Protein AF-A0AAV8APU5-F1 (afdb_monomer)

Mean predicted aligned error: 13.34 Å

Organism: NCBI:txid906938

pLDDT: mean 72.8, std 16.57, range [28.22, 92.31]

Nearest PDB structures (foldseek):
  8bd3-assembly1_a  TM=7.299E-01  e=1.240E-12  Chlorella ohadii
  8xlp-assembly1_A  TM=7.421E-01  e=1.870E-12  Rhodomonas salina
  5xnl-assembly1_A  TM=7.236E-01  e=1.315E-12  Pisum sativum
  3jcu-assembly1_A  TM=7.305E-01  e=2.992E-12  Spinacia oleracea
  6dho-assembly1_a  TM=6.763E-01  e=3.785E-12  Thermosynechococcus vestitus BP-1

Secondary structure (DSSP, 8-state):
--S-S-STTTTHHHHIIIIIHHTPPPB-SSSSS-PBP-SGGGT--TTHHHHHHHHIIIIIHHHHHT-GGGSPPSSHHHHHHHHHHHHHHH-GGG-HHHHHHHHHHHHHHHHHHHHHHHHHHTB---S-TTS-GGGG--TT-SS-SB-HHHHHHHS---PPP-

Radius of gyration: 22.49 Å; Cα contacts (8 Å, |Δi|>4): 140; chains: 1; bounding box: 45×34×70 Å

InterPro domains:
  IPR000484 Photosynthetic reaction centre, L/M [PF00124] (48-146)
  IPR036854 Photosystem II protein D1/D2 superfamily [G3DSA:1.20.85.10] (46-155)
  IPR036854 Photosystem II protein D1/D2 superfamily [SSF81483] (15-156)
  IPR055265 Photosynthetic reaction centre, L/M, conserved site [PS00244] (91-117)
  IPR055266 Photosystem II protein D1/D2 [PTHR33149] (48-154)

Foldseek 3Di:
DPDPPPQPQLLCLLCCLPCLAAPPDFPPPPPPPDGHHRYVVVPHDPVCNVVSNCCSQQPSVCVSVVHSVLGQDPDDVSNVVNVVVCCVVRVLVPPVSSVVVVCVVVVVVVVVVLVVVLQVVFFDQQDDPVDDSVVSDDPPDPDDRGDPVVSCVVVVDPDDPD

Sequence (162 aa):
MVRCFNDSYLIDCNFCIYYCLHCCSSRDIDGIREPVSGSLLYGNNIISAPVAAATAVFLIYPIGQGSFSDGMPLGISGTFNFMIVFQAEHNILMHPFHMLGVAGVFGGSLFSAMHGSLVTSSLIRETTENESANEGYRFGQEEETYNIVAAHGILPINLPIC

Structure (mmCIF, N/CA/C/O backbone):
data_AF-A0AAV8APU5-F1
#
_entry.id   AF-A0AAV8APU5-F1
#
loop_
_atom_site.group_PDB
_atom_site.id
_atom_site.type_symbol
_atom_site.label_atom_id
_atom_site.label_alt_id
_atom_site.label_comp_id
_atom_site.label_asym_id
_atom_site.label_entity_id
_atom_site.label_seq_id
_atom_site.pdbx_PDB_ins_code
_atom_site.Cartn_x
_atom_site.Cartn_y
_atom_site.Cartn_z
_atom_site.occupancy
_atom_site.B_iso_or_equiv
_atom_site.auth_seq_id
_atom_site.auth_comp_id
_atom_site.auth_asym_id
_atom_site.auth_atom_id
_atom_site.pdbx_PDB_model_num
ATOM 1 N N . MET A 1 1 ? 17.868 -1.111 -31.705 1.00 36.22 1 MET A N 1
ATOM 2 C CA . MET A 1 1 ? 16.499 -1.558 -31.376 1.00 36.22 1 MET A CA 1
ATOM 3 C C . MET A 1 1 ? 16.213 -1.387 -29.877 1.00 36.22 1 MET A C 1
ATOM 5 O O . MET A 1 1 ? 15.752 -2.331 -29.281 1.00 36.22 1 MET A O 1
ATOM 9 N N . VAL A 1 2 ? 16.478 -0.237 -29.233 1.00 32.53 2 VAL A N 1
ATOM 10 C CA . VAL A 1 2 ? 16.059 0.001 -27.821 1.00 32.53 2 VAL A CA 1
ATOM 11 C C . VAL A 1 2 ? 16.003 1.514 -27.525 1.00 32.53 2 VAL A C 1
ATOM 13 O O . VAL A 1 2 ? 16.747 2.032 -26.707 1.00 32.53 2 VAL A O 1
ATOM 16 N N . ARG A 1 3 ? 15.209 2.278 -28.282 1.00 31.05 3 ARG A N 1
ATOM 17 C CA . ARG A 1 3 ? 14.867 3.682 -27.947 1.00 31.05 3 ARG A CA 1
ATOM 18 C C . ARG A 1 3 ? 13.418 4.024 -28.341 1.00 31.05 3 ARG A C 1
ATOM 20 O O . ARG A 1 3 ? 13.120 5.161 -28.680 1.00 31.05 3 ARG A O 1
ATOM 27 N N . CYS A 1 4 ? 12.529 3.024 -28.374 1.00 28.22 4 CYS A N 1
ATOM 28 C CA . CYS A 1 4 ? 11.154 3.163 -28.884 1.00 28.22 4 CYS A CA 1
ATOM 29 C C . CYS A 1 4 ? 10.083 2.504 -27.993 1.00 28.22 4 CYS A C 1
ATOM 31 O O . CYS A 1 4 ? 9.054 2.079 -28.502 1.00 28.22 4 CYS A O 1
ATOM 33 N N . PHE A 1 5 ? 10.298 2.428 -26.680 1.00 34.06 5 PHE A N 1
ATOM 34 C CA . PHE A 1 5 ? 9.238 2.135 -25.709 1.00 34.06 5 PHE A CA 1
ATOM 35 C C . PHE A 1 5 ? 9.188 3.311 -24.728 1.00 34.06 5 PHE A C 1
ATOM 37 O O . PHE A 1 5 ? 9.832 3.302 -23.690 1.00 34.06 5 PHE A O 1
ATOM 44 N N . ASN A 1 6 ? 8.524 4.388 -25.160 1.00 32.00 6 ASN A N 1
ATOM 45 C CA . ASN A 1 6 ? 8.317 5.615 -24.388 1.00 32.00 6 ASN A CA 1
ATOM 46 C C . ASN A 1 6 ? 7.665 5.306 -23.029 1.00 32.00 6 ASN A C 1
ATOM 48 O O . ASN A 1 6 ? 6.686 4.564 -23.013 1.00 32.00 6 ASN A O 1
ATOM 52 N N . ASP A 1 7 ? 8.215 5.905 -21.966 1.00 39.56 7 ASP A N 1
ATOM 53 C CA . ASP A 1 7 ? 7.785 6.208 -20.577 1.00 39.56 7 ASP A CA 1
ATOM 54 C C . ASP A 1 7 ? 6.470 5.679 -19.950 1.00 39.56 7 ASP A C 1
ATOM 56 O O . ASP A 1 7 ? 6.297 5.786 -18.739 1.00 39.56 7 ASP A O 1
ATOM 60 N N . SER A 1 8 ? 5.524 5.099 -20.683 1.00 41.97 8 SER A N 1
ATOM 61 C CA . SER A 1 8 ? 4.201 4.719 -20.174 1.00 41.97 8 SER A CA 1
ATOM 62 C C . SER A 1 8 ? 4.171 3.431 -19.339 1.00 41.97 8 SER A C 1
ATOM 64 O O . SER A 1 8 ? 3.302 3.314 -18.489 1.00 41.97 8 SER A O 1
ATOM 66 N N . TYR A 1 9 ? 5.120 2.502 -19.506 1.00 43.69 9 TYR A N 1
ATOM 67 C CA . TYR A 1 9 ? 5.060 1.163 -18.876 1.00 43.69 9 TYR A CA 1
ATOM 68 C C . TYR A 1 9 ? 5.541 1.090 -17.422 1.00 43.69 9 TYR A C 1
ATOM 70 O O . TYR A 1 9 ? 5.508 0.047 -16.779 1.00 43.69 9 TYR A O 1
ATOM 78 N N . LEU A 1 10 ? 6.065 2.191 -16.904 1.00 42.34 10 LEU A N 1
ATOM 79 C CA . LEU A 1 10 ? 6.834 2.227 -15.657 1.00 42.34 10 LEU A CA 1
ATOM 80 C C . LEU A 1 10 ? 6.128 3.075 -14.590 1.00 42.34 10 LEU A C 1
ATOM 82 O O . LEU A 1 10 ? 6.176 2.816 -13.387 1.00 42.34 10 LEU A O 1
ATOM 86 N N . ILE A 1 11 ? 5.321 3.997 -15.101 1.00 45.12 11 ILE A N 1
ATOM 87 C CA . ILE A 1 11 ? 4.150 4.609 -14.490 1.00 45.12 11 ILE A CA 1
ATOM 88 C C . ILE A 1 11 ? 3.097 3.546 -14.082 1.00 45.12 11 ILE A C 1
ATOM 90 O O . ILE A 1 11 ? 2.322 3.772 -13.145 1.00 45.12 11 ILE A O 1
ATOM 94 N N . ASP A 1 12 ? 3.146 2.356 -14.693 1.00 47.66 12 ASP A N 1
ATOM 95 C CA . ASP A 1 12 ? 2.295 1.195 -14.409 1.00 47.66 12 ASP A CA 1
ATOM 96 C C . ASP A 1 12 ? 2.511 0.538 -13.042 1.00 47.66 12 ASP A C 1
ATOM 98 O O . ASP A 1 12 ? 1.663 -0.242 -12.636 1.00 47.66 12 ASP A O 1
ATOM 102 N N . CYS A 1 13 ? 3.546 0.850 -12.257 1.00 45.94 13 CYS A N 1
ATOM 103 C CA . CYS A 1 13 ? 3.659 0.259 -10.913 1.00 45.94 13 CYS A CA 1
ATOM 104 C C . CYS A 1 13 ? 2.633 0.838 -9.927 1.00 45.94 13 CYS A C 1
ATOM 106 O O . CYS A 1 13 ? 1.921 0.090 -9.260 1.00 45.94 13 CYS A O 1
ATOM 108 N N . ASN A 1 14 ? 2.494 2.167 -9.874 1.00 44.03 14 ASN A N 1
ATOM 109 C CA . ASN A 1 14 ? 1.427 2.816 -9.101 1.00 44.03 14 ASN A CA 1
ATOM 110 C C . ASN A 1 14 ? 0.099 2.835 -9.872 1.00 44.03 14 ASN A C 1
ATOM 112 O O . ASN A 1 14 ? -0.955 2.780 -9.245 1.00 44.03 14 ASN A O 1
ATOM 116 N N . PHE A 1 15 ? 0.120 2.860 -11.212 1.00 45.53 15 PHE A N 1
ATOM 117 C CA . PHE A 1 15 ? -1.094 2.741 -12.022 1.00 45.53 15 PHE A CA 1
ATOM 118 C C . PHE A 1 15 ? -1.672 1.325 -12.021 1.00 45.53 15 PHE A C 1
ATOM 120 O O . PHE A 1 15 ? -2.875 1.222 -11.905 1.00 45.53 15 PHE A O 1
ATOM 127 N N . CYS A 1 16 ? -0.915 0.225 -12.006 1.00 48.53 16 CYS A N 1
ATOM 128 C CA . CYS A 1 16 ? -1.498 -1.109 -11.797 1.00 48.53 16 CYS A CA 1
ATOM 129 C C . CYS A 1 16 ? -2.085 -1.229 -10.396 1.00 48.53 16 CYS A C 1
ATOM 131 O O . CYS A 1 16 ? -3.209 -1.684 -10.268 1.00 48.53 16 CYS A O 1
ATOM 133 N N . ILE A 1 17 ? -1.400 -0.790 -9.338 1.00 50.34 17 ILE A N 1
ATOM 134 C CA . ILE A 1 17 ? -1.989 -0.879 -7.994 1.00 50.34 17 ILE A CA 1
ATOM 135 C C . ILE A 1 17 ? -3.233 0.012 -7.901 1.00 50.34 17 ILE A C 1
ATOM 137 O O . ILE A 1 17 ? -4.256 -0.443 -7.420 1.00 50.34 17 ILE A O 1
ATOM 141 N N . TYR A 1 18 ? -3.209 1.252 -8.396 1.00 50.62 18 TYR A N 1
ATOM 142 C CA . TYR A 1 18 ? -4.351 2.167 -8.301 1.00 50.62 18 TYR A CA 1
ATOM 143 C C . TYR A 1 18 ? -5.475 1.856 -9.309 1.00 50.62 18 TYR A C 1
ATOM 145 O O . TYR A 1 18 ? -6.638 1.854 -8.922 1.00 50.62 18 TYR A O 1
ATOM 153 N N . TYR A 1 19 ? -5.164 1.556 -10.573 1.00 50.78 19 TYR A N 1
ATOM 154 C CA . TYR A 1 19 ? -6.109 1.202 -11.645 1.00 50.78 19 TYR A CA 1
ATOM 155 C C . TYR A 1 19 ? -6.619 -0.234 -11.493 1.00 50.78 19 TYR A C 1
ATOM 157 O O . TYR A 1 19 ? -7.831 -0.418 -11.528 1.00 50.78 19 TYR A O 1
ATOM 165 N N . CYS A 1 20 ? -5.769 -1.244 -11.252 1.00 48.81 20 CYS A N 1
ATOM 166 C CA . CYS A 1 20 ? -6.251 -2.609 -10.981 1.00 48.81 20 CYS A CA 1
ATOM 167 C C . CYS A 1 20 ? -7.022 -2.692 -9.669 1.00 48.81 20 CYS A C 1
ATOM 169 O O . CYS A 1 20 ? -7.964 -3.469 -9.626 1.00 48.81 20 CYS A O 1
ATOM 171 N N . LEU A 1 21 ? -6.713 -1.877 -8.651 1.00 52.91 21 LEU A N 1
ATOM 172 C CA . LEU A 1 21 ? -7.524 -1.834 -7.431 1.00 52.91 21 LEU A CA 1
ATOM 173 C C . LEU A 1 21 ? -8.798 -0.998 -7.601 1.00 52.91 21 LEU A C 1
ATOM 175 O O . LEU A 1 21 ? -9.837 -1.453 -7.157 1.00 52.91 21 LEU A O 1
ATOM 179 N N . HIS A 1 22 ? -8.790 0.173 -8.248 1.00 54.16 22 HIS A N 1
ATOM 180 C CA . HIS A 1 22 ? -9.983 1.037 -8.301 1.00 54.16 22 HIS A CA 1
ATOM 181 C C . HIS A 1 22 ? -10.810 0.909 -9.588 1.00 54.16 22 HIS A C 1
ATOM 183 O O . HIS A 1 22 ? -12.015 0.752 -9.477 1.00 54.16 22 HIS A O 1
ATOM 189 N N . CYS A 1 23 ? -10.235 0.949 -10.796 1.00 47.97 23 CYS A N 1
ATOM 190 C CA . CYS A 1 23 ? -11.008 1.258 -12.018 1.00 47.97 23 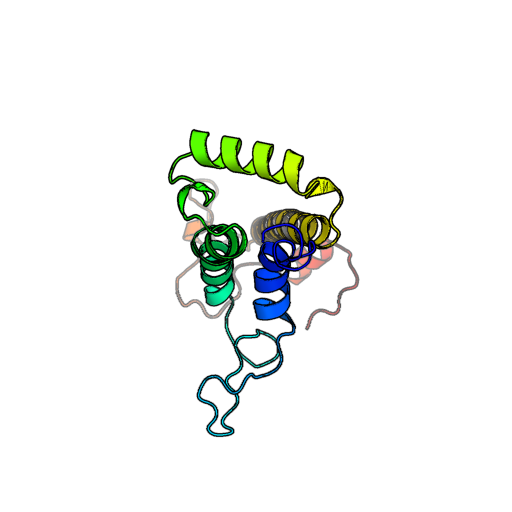CYS A CA 1
ATOM 191 C C . CYS A 1 23 ? -10.792 0.338 -13.233 1.00 47.97 23 CYS A C 1
ATOM 193 O O . CYS A 1 23 ? -11.319 0.633 -14.307 1.00 47.97 23 CYS A O 1
ATOM 195 N N . CYS A 1 24 ? -10.041 -0.758 -13.120 1.00 50.88 24 CYS A N 1
ATOM 196 C CA . CYS A 1 24 ? -9.790 -1.624 -14.269 1.00 50.88 24 CYS A CA 1
ATOM 197 C C . CYS A 1 24 ? -11.096 -2.296 -14.711 1.00 50.88 24 CYS A C 1
ATOM 199 O O . CYS A 1 24 ? -11.749 -2.979 -13.915 1.00 50.88 24 CYS A O 1
ATOM 201 N N . SER A 1 25 ? -11.490 -2.050 -15.965 1.00 50.94 25 SER A N 1
ATOM 202 C CA . SER A 1 25 ? -12.629 -2.706 -16.600 1.00 50.94 25 SER A CA 1
ATOM 203 C C . SER A 1 25 ? -12.323 -4.181 -16.838 1.00 50.94 25 SER A C 1
ATOM 205 O O . SER A 1 25 ? -11.171 -4.559 -17.054 1.00 50.94 25 SER A O 1
ATOM 207 N N . SER A 1 26 ? -13.356 -5.022 -16.796 1.00 59.62 26 SER A N 1
ATOM 208 C CA . SER A 1 26 ? -13.224 -6.465 -16.989 1.00 59.62 26 SER A CA 1
ATOM 209 C C . SER A 1 26 ? -12.526 -6.779 -18.321 1.00 59.62 26 SER A C 1
ATOM 211 O O . SER A 1 26 ? -12.899 -6.242 -19.370 1.00 59.62 26 SER A O 1
ATOM 213 N N . ARG A 1 27 ? -11.481 -7.616 -18.280 1.00 65.25 27 ARG A N 1
ATOM 214 C CA . ARG A 1 27 ? -10.676 -8.000 -19.452 1.00 65.25 27 ARG A CA 1
ATOM 215 C C . ARG A 1 27 ? -10.924 -9.468 -19.784 1.00 65.25 27 ARG A C 1
ATOM 217 O O . ARG A 1 27 ? -10.954 -10.308 -18.894 1.00 65.25 27 ARG A O 1
ATOM 224 N N . ASP A 1 28 ? -11.098 -9.765 -21.065 1.00 73.19 28 ASP A N 1
ATOM 225 C CA . ASP A 1 28 ? -11.232 -11.130 -21.585 1.00 73.19 28 ASP A CA 1
ATOM 226 C C . ASP A 1 28 ? -9.838 -11.757 -21.707 1.00 73.19 28 ASP A C 1
ATOM 228 O O . ASP A 1 28 ? -9.157 -11.597 -22.719 1.00 73.19 28 ASP A O 1
ATOM 232 N N . ILE A 1 29 ? -9.382 -12.371 -20.613 1.00 58.56 29 ILE A N 1
ATOM 233 C CA . ILE A 1 29 ? -8.021 -12.915 -20.472 1.00 58.56 29 ILE A CA 1
ATOM 234 C C . ILE A 1 29 ? -7.814 -14.137 -21.379 1.00 58.56 29 ILE A C 1
ATOM 236 O O . ILE A 1 29 ? -6.727 -14.307 -21.927 1.00 58.56 29 ILE A O 1
ATOM 240 N N . ASP A 1 30 ? -8.863 -14.931 -21.593 1.00 71.25 30 ASP A N 1
ATOM 241 C CA . ASP A 1 30 ? -8.790 -16.195 -22.333 1.00 71.25 30 ASP A CA 1
ATOM 242 C C . ASP A 1 30 ? -9.258 -16.069 -23.797 1.00 71.25 30 ASP A C 1
ATOM 244 O O . ASP A 1 30 ? -9.195 -17.032 -24.561 1.00 71.25 30 ASP A O 1
ATOM 248 N N . GLY A 1 31 ? -9.721 -14.887 -24.221 1.00 72.69 31 GLY A N 1
ATOM 249 C CA . GLY A 1 31 ? -10.194 -14.637 -25.590 1.00 72.69 31 GLY A CA 1
ATOM 250 C C . GLY A 1 31 ? -11.494 -15.369 -25.945 1.00 72.69 31 GLY A C 1
ATOM 251 O O . GLY A 1 31 ? -11.810 -15.535 -27.127 1.00 72.69 31 GLY A O 1
ATOM 252 N N . ILE A 1 32 ? -12.240 -15.825 -24.936 1.00 84.12 32 ILE A N 1
ATOM 253 C CA . ILE A 1 32 ? -13.487 -16.594 -25.081 1.00 84.12 32 ILE A CA 1
ATOM 254 C C . ILE A 1 32 ? -14.737 -15.738 -24.863 1.00 84.12 32 ILE A C 1
ATOM 256 O O . ILE A 1 32 ? -15.847 -16.267 -24.845 1.00 84.12 32 ILE A O 1
ATOM 260 N N . ARG A 1 33 ? -14.577 -14.412 -24.775 1.00 78.12 33 ARG A N 1
ATOM 261 C CA . ARG A 1 33 ? -15.634 -13.428 -24.501 1.00 78.12 33 ARG A CA 1
ATOM 262 C C . ARG A 1 33 ? -16.206 -13.520 -23.079 1.00 78.12 33 ARG A C 1
ATOM 264 O O . ARG A 1 33 ? -17.348 -13.117 -22.875 1.00 78.12 33 ARG A O 1
ATOM 271 N N . GLU A 1 34 ? -15.403 -13.966 -22.111 1.00 71.94 34 GLU A N 1
ATOM 272 C CA . GLU A 1 34 ? -15.749 -14.028 -20.680 1.00 71.94 34 GLU A CA 1
ATOM 273 C C . GLU A 1 34 ? -14.835 -13.072 -19.892 1.00 71.94 34 GLU A C 1
ATOM 275 O O . GLU A 1 34 ? -13.711 -13.423 -19.525 1.00 71.94 34 GLU A O 1
ATOM 280 N N . PRO A 1 35 ? -15.253 -11.814 -19.678 1.00 62.94 35 PRO A N 1
ATOM 281 C CA . PRO A 1 35 ? -14.370 -10.809 -19.115 1.00 62.94 35 PRO A CA 1
ATOM 282 C C . PRO A 1 35 ? -14.244 -10.966 -17.590 1.00 62.94 35 PRO A C 1
ATOM 284 O O . PRO A 1 35 ? -15.221 -10.855 -16.852 1.00 62.94 35 PRO A O 1
ATOM 287 N N . VAL A 1 36 ? -13.018 -11.156 -17.100 1.00 61.94 36 VAL A N 1
ATOM 288 C CA . VAL A 1 36 ? -12.702 -11.277 -15.669 1.00 61.94 36 VAL A CA 1
ATOM 289 C C . VAL A 1 36 ? -12.350 -9.897 -15.112 1.00 61.94 36 VAL A C 1
ATOM 291 O O . VAL A 1 36 ? -11.533 -9.170 -15.686 1.00 61.94 36 VAL A O 1
ATOM 294 N N . SER A 1 37 ? -12.981 -9.501 -14.002 1.00 62.69 37 SER A N 1
ATOM 295 C CA . SER A 1 37 ? -12.677 -8.237 -13.323 1.00 62.69 37 SER A CA 1
ATOM 296 C C . SER A 1 37 ? -11.723 -8.440 -12.154 1.00 62.69 37 SER A C 1
ATOM 298 O O . SER A 1 37 ? -11.928 -9.358 -11.367 1.00 62.69 37 SER A O 1
ATOM 300 N N . GLY A 1 38 ? -10.726 -7.561 -12.010 1.00 58.84 38 GLY A N 1
ATOM 301 C CA . GLY A 1 38 ? -9.772 -7.556 -10.889 1.00 58.84 38 GLY A CA 1
ATOM 302 C C . GLY A 1 38 ? -9.922 -6.377 -9.918 1.00 58.84 38 GLY A C 1
ATOM 303 O O . GLY A 1 38 ? -9.181 -6.305 -8.941 1.00 58.84 38 GLY A O 1
ATOM 304 N N . SER A 1 39 ? -10.863 -5.459 -10.175 1.00 59.34 39 SER A N 1
ATOM 305 C CA . SER A 1 39 ? -11.003 -4.195 -9.442 1.00 59.34 39 SER A CA 1
ATOM 306 C C . SER A 1 39 ? -12.023 -4.228 -8.306 1.00 59.34 39 SER A C 1
ATOM 308 O O . SER A 1 39 ? -13.007 -4.972 -8.338 1.00 59.34 39 SER A O 1
ATOM 310 N N . LEU A 1 40 ? -11.777 -3.394 -7.292 1.00 60.88 40 LEU A N 1
ATOM 311 C CA . LEU A 1 40 ? -12.601 -3.188 -6.099 1.00 60.88 40 LEU A CA 1
ATOM 312 C C . LEU A 1 40 ? -13.993 -2.653 -6.468 1.00 60.88 40 LEU A C 1
ATOM 314 O O . LEU A 1 40 ? -14.984 -3.099 -5.900 1.00 60.88 40 LEU A O 1
ATOM 318 N N . LEU A 1 41 ? -14.090 -1.779 -7.483 1.00 57.78 41 LEU A N 1
ATOM 319 C CA . LEU A 1 41 ? -15.379 -1.290 -8.004 1.00 57.78 41 LEU A CA 1
ATOM 320 C C . LEU A 1 41 ? -16.234 -2.385 -8.664 1.00 57.78 41 LEU A C 1
ATOM 322 O O . LEU A 1 41 ? -17.444 -2.216 -8.782 1.00 57.78 41 LEU A O 1
ATOM 326 N N . TYR A 1 42 ? -15.632 -3.506 -9.064 1.00 56.97 42 TYR A N 1
ATOM 327 C CA . TYR A 1 42 ? -16.325 -4.665 -9.634 1.00 56.97 42 TYR A CA 1
ATOM 328 C C . TYR A 1 42 ? -16.352 -5.867 -8.670 1.00 56.97 42 TYR A C 1
ATOM 330 O O . TYR A 1 42 ? -16.559 -6.999 -9.103 1.00 56.97 42 TYR A O 1
ATOM 338 N N . GLY A 1 43 ? -16.161 -5.6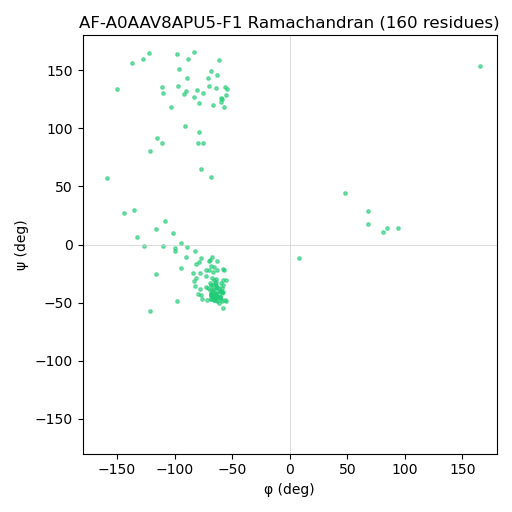32 -7.365 1.00 53.50 43 GLY A N 1
ATOM 339 C CA . GLY A 1 43 ? -16.390 -6.635 -6.319 1.00 53.50 43 GLY A CA 1
ATOM 340 C C . GLY A 1 43 ? -15.170 -7.452 -5.876 1.00 53.50 43 GLY A C 1
ATOM 341 O O . GLY A 1 43 ? -15.352 -8.458 -5.194 1.00 53.50 43 GLY A O 1
ATOM 342 N N . ASN A 1 44 ? -13.940 -7.046 -6.219 1.00 61.91 44 ASN A N 1
ATOM 343 C CA . ASN A 1 44 ? -12.713 -7.687 -5.714 1.00 61.91 44 ASN A CA 1
ATOM 344 C C . ASN A 1 44 ? -12.225 -7.077 -4.386 1.00 61.91 44 ASN A C 1
ATOM 346 O O . ASN A 1 44 ? -12.576 -5.954 -4.039 1.00 61.91 44 ASN A O 1
ATOM 350 N N . ASN A 1 45 ? -11.405 -7.814 -3.627 1.00 58.47 45 ASN A N 1
ATOM 351 C CA . ASN A 1 45 ? -10.945 -7.428 -2.285 1.00 58.47 45 ASN A CA 1
ATOM 352 C C . ASN A 1 45 ? -9.542 -6.776 -2.276 1.00 58.47 45 ASN A C 1
ATOM 354 O O . ASN A 1 45 ? -8.773 -6.888 -3.226 1.00 58.47 45 ASN A O 1
ATOM 358 N N . ILE A 1 46 ? -9.189 -6.110 -1.167 1.00 56.88 46 ILE A N 1
ATOM 359 C CA . ILE A 1 46 ? -7.911 -5.386 -0.966 1.00 56.88 46 ILE A CA 1
ATOM 360 C C . ILE A 1 46 ? -6.674 -6.313 -0.997 1.00 56.88 46 ILE A C 1
ATOM 362 O O . ILE A 1 46 ? -5.549 -5.842 -1.167 1.00 56.88 46 ILE A O 1
ATOM 366 N N . ILE A 1 47 ? -6.855 -7.637 -0.897 1.00 57.16 47 ILE A N 1
ATOM 367 C CA . ILE A 1 47 ? -5.754 -8.619 -0.904 1.00 57.16 47 ILE A CA 1
ATOM 368 C C . ILE A 1 47 ? -4.978 -8.605 -2.233 1.00 57.16 47 ILE A C 1
ATOM 370 O O . ILE A 1 47 ? -3.799 -8.955 -2.266 1.00 57.16 47 ILE A O 1
ATOM 374 N N . SER A 1 48 ? -5.584 -8.121 -3.319 1.00 60.78 48 SER A N 1
ATOM 375 C CA . SER A 1 48 ? -4.920 -7.985 -4.618 1.00 60.78 48 SER A CA 1
ATOM 376 C C . SER A 1 48 ? -3.884 -6.851 -4.685 1.00 60.78 48 SER A C 1
ATOM 378 O O . SER A 1 48 ? -2.983 -6.917 -5.522 1.00 60.78 48 SER A O 1
ATOM 380 N N . ALA A 1 49 ? -3.942 -5.835 -3.813 1.00 59.22 49 ALA A N 1
ATOM 381 C CA . ALA A 1 49 ? -3.074 -4.653 -3.906 1.00 59.22 49 ALA A CA 1
ATOM 382 C C . ALA A 1 49 ? -1.582 -4.936 -3.617 1.00 59.22 49 ALA A C 1
ATOM 384 O O . ALA A 1 49 ? -0.743 -4.525 -4.424 1.00 59.22 49 ALA A O 1
ATOM 385 N N . PRO A 1 50 ? -1.205 -5.667 -2.545 1.00 59.97 50 PRO A N 1
ATOM 386 C CA . PRO A 1 50 ? 0.191 -6.051 -2.316 1.00 59.97 50 PRO A CA 1
ATOM 387 C C . PRO A 1 50 ? 0.736 -6.977 -3.407 1.00 59.97 50 PRO A C 1
ATOM 389 O O . PRO A 1 50 ? 1.904 -6.874 -3.782 1.00 59.97 50 PRO A O 1
ATOM 392 N N . VAL A 1 51 ? -0.119 -7.855 -3.942 1.00 66.69 51 VAL A N 1
ATOM 393 C CA . VAL A 1 51 ? 0.238 -8.759 -5.041 1.00 66.69 51 VAL A CA 1
ATOM 394 C C . VAL A 1 51 ? 0.525 -7.951 -6.304 1.00 66.69 51 VAL A C 1
ATOM 396 O O . VAL A 1 51 ? 1.585 -8.122 -6.894 1.00 66.69 51 VAL A O 1
ATOM 399 N N . ALA A 1 52 ? -0.345 -7.003 -6.662 1.00 66.81 52 ALA A N 1
ATOM 400 C CA . ALA A 1 52 ? -0.139 -6.111 -7.802 1.00 66.81 52 ALA A CA 1
ATOM 401 C C . ALA A 1 52 ? 1.149 -5.280 -7.668 1.00 66.81 52 ALA A C 1
ATOM 403 O O . ALA A 1 52 ? 1.886 -5.130 -8.643 1.00 66.81 52 ALA A O 1
ATOM 404 N N . ALA A 1 53 ? 1.461 -4.795 -6.461 1.00 66.38 53 ALA A N 1
ATOM 405 C CA . ALA A 1 53 ? 2.692 -4.055 -6.193 1.00 66.38 53 ALA A CA 1
ATOM 406 C C . ALA A 1 53 ? 3.947 -4.912 -6.403 1.00 66.38 53 ALA A C 1
ATOM 408 O O . ALA A 1 53 ? 4.890 -4.489 -7.075 1.00 66.38 53 ALA A O 1
ATOM 409 N N . ALA A 1 54 ? 3.937 -6.136 -5.870 1.00 72.81 54 ALA A N 1
ATOM 410 C CA . ALA A 1 54 ? 5.031 -7.084 -6.037 1.00 72.81 54 ALA A CA 1
ATOM 411 C C . ALA A 1 54 ? 5.203 -7.491 -7.510 1.00 72.81 54 ALA A C 1
ATOM 413 O O . ALA A 1 54 ? 6.320 -7.486 -8.024 1.00 72.81 54 ALA A O 1
ATOM 414 N N . THR A 1 55 ? 4.109 -7.775 -8.221 1.00 76.94 55 THR A N 1
ATOM 415 C CA . THR A 1 55 ? 4.139 -8.101 -9.654 1.00 76.94 55 THR A CA 1
ATOM 416 C C . THR A 1 55 ? 4.744 -6.966 -10.476 1.00 76.94 55 THR A C 1
ATOM 418 O O . THR A 1 55 ? 5.546 -7.218 -11.375 1.00 76.94 55 THR A O 1
ATOM 421 N N . ALA A 1 56 ? 4.416 -5.714 -10.162 1.00 71.19 56 ALA A N 1
ATOM 422 C CA . ALA A 1 56 ? 4.896 -4.589 -10.946 1.00 71.19 56 ALA A CA 1
ATOM 423 C C . ALA A 1 56 ? 6.418 -4.388 -10.828 1.00 71.19 56 ALA A C 1
ATOM 425 O O . ALA A 1 56 ? 7.108 -4.199 -11.829 1.00 71.19 56 ALA A O 1
ATOM 426 N N . VAL A 1 57 ? 6.958 -4.513 -9.616 1.00 78.06 57 VAL A N 1
ATOM 427 C CA . VAL A 1 57 ? 8.379 -4.269 -9.337 1.00 78.06 57 VAL A CA 1
ATOM 428 C C . VAL A 1 57 ? 9.267 -5.477 -9.674 1.00 78.06 57 VAL A C 1
ATOM 430 O O . VAL A 1 57 ? 10.394 -5.297 -10.140 1.00 78.06 57 VAL A O 1
ATOM 433 N N . PHE A 1 58 ? 8.781 -6.705 -9.461 1.00 82.06 58 PHE A N 1
ATOM 434 C CA . PHE A 1 58 ? 9.574 -7.923 -9.682 1.00 82.06 58 PHE A CA 1
ATOM 435 C C . PHE A 1 58 ? 9.390 -8.556 -11.064 1.00 82.06 58 PHE A C 1
ATOM 437 O O . PHE A 1 58 ? 10.251 -9.328 -11.481 1.00 82.06 58 PHE A O 1
ATOM 444 N N . LEU A 1 59 ? 8.297 -8.260 -11.776 1.00 77.62 59 LEU A N 1
ATOM 445 C CA . LEU A 1 59 ? 8.022 -8.847 -13.093 1.00 77.62 59 LEU A CA 1
ATOM 446 C C . LEU A 1 59 ? 7.872 -7.781 -14.180 1.00 77.62 59 LEU A C 1
ATOM 448 O O . LEU A 1 59 ? 8.622 -7.809 -15.151 1.00 77.62 59 LEU A O 1
ATOM 452 N N . ILE A 1 60 ? 6.949 -6.828 -14.032 1.00 77.06 60 ILE A N 1
ATOM 453 C CA . ILE A 1 60 ? 6.631 -5.884 -15.120 1.00 77.06 60 ILE A CA 1
ATOM 454 C C . ILE A 1 60 ? 7.809 -4.959 -15.435 1.00 77.06 60 ILE A C 1
ATOM 456 O O . ILE A 1 60 ? 8.190 -4.839 -16.598 1.00 77.06 60 ILE A O 1
ATOM 460 N N . TYR A 1 61 ? 8.425 -4.361 -14.415 1.00 76.06 61 TYR A N 1
ATOM 461 C CA . TYR A 1 61 ? 9.585 -3.489 -14.588 1.00 76.06 61 TYR A CA 1
ATOM 462 C C . TYR A 1 61 ? 10.766 -4.185 -15.295 1.00 76.06 61 TYR A C 1
ATOM 464 O O . TYR A 1 61 ? 11.196 -3.687 -16.337 1.00 76.06 61 TYR A O 1
ATOM 472 N N . PRO A 1 62 ? 11.272 -5.343 -14.821 1.00 76.94 62 PRO A N 1
ATOM 473 C CA . PRO A 1 62 ? 12.373 -6.019 -15.503 1.00 76.94 62 PRO A CA 1
ATOM 474 C C . PRO A 1 62 ? 12.022 -6.512 -16.916 1.00 76.94 62 PRO A C 1
ATOM 476 O O . PRO A 1 62 ? 12.880 -6.486 -17.798 1.00 76.94 62 PRO A O 1
ATOM 479 N N . ILE A 1 63 ? 10.768 -6.907 -17.175 1.00 79.38 63 ILE A N 1
ATOM 480 C CA . ILE A 1 63 ? 10.316 -7.241 -18.537 1.00 79.38 63 ILE A CA 1
ATOM 481 C C . ILE A 1 63 ? 10.345 -5.997 -19.437 1.00 79.38 63 ILE A C 1
ATOM 483 O O . ILE A 1 63 ? 10.831 -6.078 -20.564 1.00 79.38 63 ILE A O 1
ATOM 487 N N . GLY A 1 64 ? 9.875 -4.848 -18.943 1.00 75.12 64 GLY A N 1
ATOM 488 C CA . GLY A 1 64 ? 9.884 -3.578 -19.675 1.00 75.12 64 GLY A CA 1
ATOM 489 C C . GLY A 1 64 ? 11.290 -3.049 -19.978 1.00 75.12 64 GLY A C 1
ATOM 490 O O . GLY A 1 64 ? 11.501 -2.464 -21.038 1.00 75.12 64 GLY A O 1
ATOM 491 N N . GLN A 1 65 ? 12.256 -3.304 -19.090 1.00 75.25 65 GLN A N 1
ATOM 492 C CA . GLN A 1 65 ? 13.674 -2.976 -19.299 1.00 75.25 65 GLN A CA 1
ATOM 493 C C . GLN A 1 65 ? 14.413 -4.014 -20.165 1.00 75.25 65 GLN A C 1
ATOM 495 O O . GLN A 1 65 ? 15.479 -3.739 -20.711 1.00 75.25 65 GLN A O 1
ATOM 500 N N . GLY A 1 66 ? 13.842 -5.211 -20.334 1.00 80.44 66 GLY A N 1
ATOM 501 C CA . GLY A 1 66 ? 14.455 -6.312 -21.080 1.00 80.44 66 GLY A CA 1
ATOM 502 C C . GLY A 1 66 ? 15.490 -7.117 -20.285 1.00 80.44 66 GLY A C 1
ATOM 503 O O . GLY A 1 66 ? 16.188 -7.944 -20.873 1.00 80.44 66 GLY A O 1
ATOM 504 N N . SER A 1 67 ? 15.585 -6.912 -18.966 1.00 81.38 67 SER A N 1
ATOM 505 C CA . SER A 1 67 ? 16.480 -7.654 -18.073 1.00 81.38 67 SER A CA 1
ATOM 506 C C . SER A 1 67 ? 15.918 -7.781 -16.655 1.00 81.38 67 SER A C 1
ATOM 508 O O . SER A 1 67 ? 15.542 -6.798 -16.022 1.00 81.38 67 SER A O 1
ATOM 510 N N . PHE A 1 68 ? 15.974 -8.995 -16.094 1.00 82.62 68 PHE A N 1
ATOM 511 C CA . PHE A 1 68 ? 15.699 -9.235 -14.671 1.00 82.62 68 PHE A CA 1
ATOM 512 C C . PHE A 1 68 ? 16.766 -8.666 -13.727 1.00 82.62 68 PHE A C 1
ATOM 514 O O . PHE A 1 68 ? 16.495 -8.557 -12.533 1.00 82.62 68 PHE A O 1
ATOM 521 N N . SER A 1 69 ? 17.941 -8.263 -14.232 1.00 81.81 69 SER A N 1
ATOM 522 C CA . SER A 1 69 ? 18.957 -7.588 -13.405 1.00 81.81 69 SER A CA 1
ATOM 523 C C . SER A 1 69 ? 18.522 -6.208 -12.928 1.00 81.81 69 SER A C 1
ATOM 525 O O . SER A 1 69 ? 19.044 -5.738 -11.923 1.00 81.81 69 SER A O 1
ATOM 527 N N . ASP A 1 70 ? 17.587 -5.578 -13.643 1.00 79.19 70 ASP A N 1
ATOM 528 C CA . ASP A 1 70 ? 17.125 -4.225 -13.334 1.00 79.19 70 ASP A CA 1
ATOM 529 C C . ASP A 1 70 ? 15.934 -4.253 -12.362 1.00 79.19 70 ASP A C 1
ATOM 531 O O . ASP A 1 70 ? 15.557 -3.230 -11.795 1.00 79.19 70 ASP A O 1
ATOM 535 N N . GLY A 1 71 ? 15.351 -5.434 -12.122 1.00 78.31 71 GLY A N 1
ATOM 536 C CA . GLY A 1 71 ? 14.314 -5.626 -11.112 1.00 78.31 71 GLY A CA 1
ATOM 537 C C . GLY A 1 71 ? 14.807 -5.302 -9.699 1.00 78.31 71 GLY A C 1
ATOM 538 O O . GLY A 1 71 ? 16.005 -5.318 -9.413 1.00 78.31 71 GLY A O 1
ATOM 539 N N . MET A 1 72 ? 13.875 -5.023 -8.783 1.00 83.75 72 MET A N 1
ATOM 540 C CA . MET A 1 72 ? 14.241 -4.711 -7.398 1.00 83.75 72 MET A CA 1
ATOM 541 C C . MET A 1 72 ? 15.001 -5.884 -6.754 1.00 83.75 72 MET A C 1
ATOM 543 O O . MET A 1 72 ? 14.474 -6.998 -6.702 1.00 83.75 72 MET A O 1
ATOM 547 N N . PRO A 1 73 ? 16.204 -5.658 -6.198 1.00 84.19 73 PRO A N 1
ATOM 548 C CA . PRO A 1 73 ? 16.908 -6.696 -5.461 1.00 84.19 73 PRO A CA 1
ATOM 549 C C . PRO A 1 73 ? 16.223 -6.982 -4.118 1.00 84.19 73 PRO A C 1
ATOM 551 O O . PRO A 1 73 ? 15.762 -6.071 -3.427 1.00 84.19 73 PRO A O 1
ATOM 554 N N . LEU A 1 74 ? 16.206 -8.253 -3.712 1.00 84.88 74 LEU A N 1
ATOM 555 C CA . LEU A 1 74 ? 15.661 -8.683 -2.423 1.00 84.88 74 LEU A CA 1
ATOM 556 C C . LEU A 1 74 ? 16.626 -8.326 -1.283 1.00 84.88 74 LEU A C 1
ATOM 558 O O . LEU A 1 74 ? 17.487 -9.115 -0.896 1.00 84.88 74 LEU A O 1
ATOM 562 N N . GLY A 1 75 ? 16.494 -7.114 -0.750 1.00 85.00 75 GLY A N 1
ATOM 563 C CA . GLY A 1 75 ? 17.241 -6.654 0.416 1.00 85.00 75 GLY A CA 1
ATOM 564 C C . GLY A 1 75 ? 17.159 -5.143 0.592 1.00 85.00 75 GLY A C 1
ATOM 565 O O . GLY A 1 75 ? 17.024 -4.411 -0.379 1.00 85.00 75 GLY A O 1
ATOM 566 N N . ILE A 1 76 ? 17.301 -4.664 1.830 1.00 81.69 76 ILE A N 1
ATOM 567 C CA . ILE A 1 76 ? 17.111 -3.245 2.180 1.00 81.69 76 ILE A CA 1
ATOM 568 C C . ILE A 1 76 ? 18.015 -2.313 1.355 1.00 81.69 76 ILE A C 1
ATOM 570 O O . ILE A 1 76 ? 17.540 -1.349 0.763 1.00 81.69 76 ILE A O 1
ATOM 574 N N . SER A 1 77 ? 19.311 -2.628 1.254 1.00 86.44 77 SER A N 1
ATOM 575 C CA . SER A 1 77 ? 20.262 -1.856 0.434 1.00 86.44 77 SER A CA 1
ATOM 576 C C . SER A 1 77 ? 19.919 -1.903 -1.063 1.00 86.44 77 SER A C 1
ATOM 578 O O . SER A 1 77 ? 20.018 -0.898 -1.765 1.00 86.44 77 SER A O 1
ATOM 580 N N . GLY A 1 78 ? 19.445 -3.056 -1.541 1.00 80.38 78 GLY A N 1
ATOM 581 C CA . GLY A 1 78 ? 19.003 -3.245 -2.921 1.00 80.38 78 GLY A CA 1
ATOM 582 C C . GLY A 1 78 ? 17.766 -2.421 -3.266 1.00 80.38 78 GLY A C 1
ATOM 583 O O . GLY A 1 78 ? 17.721 -1.792 -4.319 1.00 80.38 78 GLY A O 1
ATOM 584 N N . THR A 1 79 ? 16.804 -2.341 -2.349 1.00 81.44 79 THR A N 1
ATOM 585 C CA . THR A 1 79 ? 15.621 -1.486 -2.479 1.00 81.44 79 THR A CA 1
ATOM 586 C C . THR A 1 79 ? 16.005 -0.010 -2.595 1.00 81.44 79 THR A C 1
ATOM 588 O O . THR A 1 79 ? 15.515 0.674 -3.491 1.00 81.44 79 THR A O 1
ATOM 591 N N . PHE A 1 80 ? 16.926 0.483 -1.759 1.00 84.06 80 PHE A N 1
ATOM 592 C CA . PHE A 1 80 ? 17.407 1.866 -1.869 1.00 84.06 80 PHE A CA 1
ATOM 593 C C . PHE A 1 80 ? 18.138 2.131 -3.188 1.00 84.06 80 PHE A C 1
ATOM 595 O O . PHE A 1 80 ? 17.919 3.170 -3.810 1.00 84.06 80 PHE A O 1
ATOM 602 N N . ASN A 1 81 ? 18.980 1.194 -3.632 1.00 83.75 81 ASN A N 1
ATOM 603 C CA . ASN A 1 81 ? 19.670 1.310 -4.913 1.00 83.75 81 ASN A CA 1
ATOM 604 C C . ASN A 1 81 ? 18.674 1.400 -6.079 1.00 83.75 81 ASN A C 1
ATOM 606 O O . ASN A 1 81 ? 18.771 2.326 -6.884 1.00 83.75 81 ASN A O 1
ATOM 610 N N . PHE A 1 82 ? 17.671 0.518 -6.098 1.00 85.00 82 PHE A N 1
ATOM 611 C CA . PHE A 1 82 ? 16.587 0.550 -7.074 1.00 85.00 82 PHE A CA 1
ATOM 612 C C . PHE A 1 82 ? 15.873 1.906 -7.078 1.00 85.00 82 PHE A C 1
ATOM 614 O O . PHE A 1 82 ? 15.731 2.509 -8.132 1.00 85.00 82 PHE A O 1
ATOM 621 N N . MET A 1 83 ? 15.495 2.444 -5.913 1.00 84.12 83 MET A N 1
ATOM 622 C CA . MET A 1 83 ? 14.809 3.742 -5.823 1.00 84.12 83 MET A CA 1
ATOM 623 C C . MET A 1 83 ? 15.635 4.905 -6.393 1.00 84.12 83 MET A C 1
ATOM 625 O O . MET A 1 83 ? 15.083 5.780 -7.058 1.00 84.12 83 MET A O 1
ATOM 629 N N . ILE A 1 84 ? 16.948 4.923 -6.149 1.00 87.56 84 ILE A N 1
ATOM 630 C CA . ILE A 1 84 ? 17.838 5.983 -6.649 1.00 87.56 84 ILE A CA 1
ATOM 631 C C . ILE A 1 84 ? 17.977 5.898 -8.171 1.00 87.56 84 ILE A C 1
ATOM 633 O O . ILE A 1 84 ? 17.839 6.913 -8.853 1.00 87.56 84 ILE A O 1
ATOM 637 N N . VAL A 1 85 ? 18.216 4.697 -8.706 1.00 86.62 85 V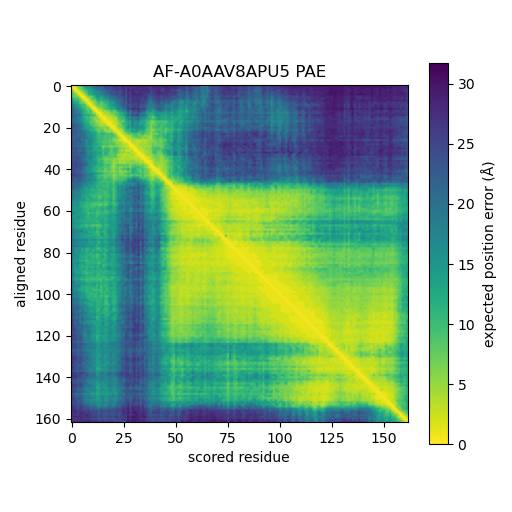AL A N 1
ATOM 638 C CA . VAL A 1 85 ? 18.334 4.476 -10.156 1.00 86.62 85 VAL A CA 1
ATOM 639 C C . VAL A 1 85 ? 17.008 4.784 -10.851 1.00 86.62 85 VAL A C 1
ATOM 641 O O . VAL A 1 85 ? 16.982 5.496 -11.848 1.00 86.62 85 VAL A O 1
ATOM 644 N N . PHE A 1 86 ? 15.891 4.350 -10.273 1.00 84.31 86 PHE A N 1
ATOM 645 C CA . PHE A 1 86 ? 14.555 4.602 -10.807 1.00 84.31 86 PHE A CA 1
ATOM 646 C C . PHE A 1 86 ? 14.212 6.097 -10.824 1.00 84.31 86 PHE A C 1
ATOM 648 O O . PHE A 1 86 ? 13.602 6.594 -11.769 1.00 84.31 86 PHE A O 1
ATOM 655 N N . GLN A 1 87 ? 14.634 6.850 -9.806 1.00 83.25 87 GLN A N 1
ATOM 656 C CA . GLN A 1 87 ? 14.506 8.305 -9.810 1.00 83.25 87 GLN A CA 1
ATOM 657 C C . GLN A 1 87 ? 15.396 8.957 -10.879 1.00 83.25 87 GLN A C 1
ATOM 659 O O . GLN A 1 87 ? 14.963 9.928 -11.497 1.00 83.25 87 GLN A O 1
ATOM 664 N N . ALA A 1 88 ? 16.610 8.450 -11.101 1.00 85.31 88 ALA A N 1
ATOM 665 C CA . ALA A 1 88 ? 17.530 8.992 -12.098 1.00 85.31 88 ALA A CA 1
ATOM 666 C C . ALA A 1 88 ? 17.037 8.766 -13.537 1.00 85.31 88 ALA A C 1
ATOM 668 O O . ALA A 1 88 ? 17.092 9.691 -14.344 1.00 85.31 88 ALA A O 1
ATOM 669 N N . GLU A 1 89 ? 16.513 7.577 -13.832 1.00 83.69 89 GLU A N 1
ATOM 670 C CA . GLU A 1 89 ? 16.056 7.211 -15.178 1.00 83.69 89 GLU A CA 1
ATOM 671 C C . GLU A 1 89 ? 14.633 7.714 -15.482 1.00 83.69 89 GLU A C 1
ATOM 673 O O . GLU A 1 89 ? 14.336 8.051 -16.626 1.00 83.69 89 GLU A O 1
ATOM 678 N N . HIS A 1 90 ? 13.752 7.815 -14.475 1.00 80.69 90 HIS A N 1
ATOM 679 C CA . HIS A 1 90 ? 12.316 8.060 -14.704 1.00 80.69 90 HIS A CA 1
ATOM 680 C C . HIS A 1 90 ? 11.718 9.247 -13.950 1.00 80.69 90 HIS A C 1
ATOM 682 O O . HIS A 1 90 ? 10.529 9.531 -14.096 1.00 80.69 90 HIS A O 1
ATOM 688 N N . ASN A 1 91 ? 12.507 9.950 -13.133 1.00 88.56 91 ASN A N 1
ATOM 689 C CA . ASN A 1 91 ? 12.063 11.117 -12.368 1.00 88.56 91 ASN A CA 1
ATOM 690 C C . ASN A 1 91 ? 10.732 10.892 -11.612 1.00 88.56 91 ASN A C 1
ATOM 692 O O . ASN A 1 91 ? 9.824 11.729 -11.638 1.00 88.56 91 ASN A O 1
ATOM 696 N N . ILE A 1 92 ? 10.608 9.735 -10.953 1.00 81.56 92 ILE A N 1
ATOM 697 C CA . ILE A 1 92 ? 9.350 9.248 -10.369 1.00 81.56 92 ILE A CA 1
ATOM 698 C C . ILE A 1 92 ? 8.708 10.241 -9.387 1.00 81.56 92 ILE A C 1
ATOM 700 O O . ILE A 1 92 ? 7.482 10.323 -9.319 1.00 81.56 92 ILE A O 1
ATOM 704 N N . LEU A 1 93 ? 9.498 11.054 -8.679 1.00 86.12 93 LEU A N 1
ATOM 705 C CA . LEU A 1 93 ? 8.985 12.071 -7.756 1.00 86.12 93 LEU A CA 1
ATOM 706 C C . LEU A 1 93 ? 8.045 13.087 -8.420 1.00 86.12 93 LEU A C 1
ATOM 708 O O . LEU A 1 93 ? 7.127 13.573 -7.762 1.00 86.12 93 LEU A O 1
ATOM 712 N N . MET A 1 94 ? 8.239 13.380 -9.707 1.00 88.75 94 MET A N 1
ATOM 713 C CA . MET A 1 94 ? 7.396 14.321 -10.450 1.00 88.75 94 MET A CA 1
ATOM 714 C C . MET A 1 94 ? 6.187 13.648 -11.110 1.00 88.75 94 MET A C 1
ATOM 716 O O . MET A 1 94 ? 5.359 14.329 -11.716 1.00 88.75 94 MET A O 1
ATOM 720 N N . HIS A 1 95 ? 6.051 12.327 -10.985 1.00 78.69 95 HIS A N 1
ATOM 721 C CA . HIS A 1 95 ? 4.984 11.584 -11.631 1.00 78.69 95 HIS A CA 1
ATOM 722 C C . HIS A 1 95 ? 3.671 11.632 -10.816 1.00 78.69 95 HIS A C 1
ATOM 724 O O . HIS A 1 95 ? 3.665 11.235 -9.645 1.00 78.69 95 HIS A O 1
ATOM 730 N N . PRO A 1 96 ? 2.518 12.020 -11.404 1.00 77.81 96 PRO A N 1
ATOM 731 C CA . PRO A 1 96 ? 1.254 12.172 -10.675 1.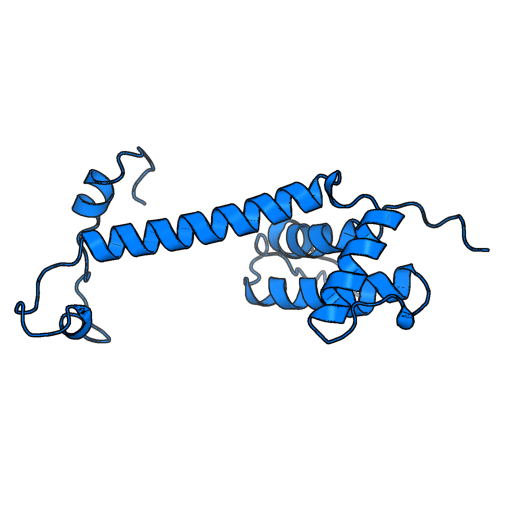00 77.81 96 PRO A CA 1
ATOM 732 C C . PRO A 1 96 ? 0.785 10.894 -9.968 1.00 77.81 96 PRO A C 1
ATOM 734 O O . PRO A 1 96 ? 0.254 10.964 -8.865 1.00 77.81 96 PRO A O 1
ATOM 737 N N . PHE A 1 97 ? 1.024 9.707 -10.532 1.00 77.94 97 PHE A N 1
ATOM 738 C CA . PHE A 1 97 ? 0.660 8.456 -9.849 1.00 77.94 97 PHE A CA 1
ATOM 739 C C . PHE A 1 97 ? 1.561 8.119 -8.663 1.00 77.94 97 PHE A C 1
ATOM 741 O O . PHE A 1 97 ? 1.094 7.485 -7.723 1.00 77.94 97 PHE A O 1
ATOM 748 N N . HIS A 1 98 ? 2.819 8.569 -8.661 1.00 79.00 98 HIS A N 1
ATOM 749 C CA . HIS A 1 98 ? 3.646 8.464 -7.464 1.00 79.00 98 HIS A CA 1
ATOM 750 C C . HIS A 1 98 ? 3.111 9.391 -6.372 1.00 79.00 98 HIS A C 1
ATOM 752 O O . HIS A 1 98 ? 2.957 8.963 -5.233 1.00 79.00 98 HIS A O 1
ATOM 758 N N . MET A 1 99 ? 2.721 10.618 -6.727 1.00 82.94 99 MET A N 1
ATOM 759 C CA . MET A 1 99 ? 2.094 11.554 -5.787 1.00 82.94 99 MET A CA 1
ATOM 760 C C . MET A 1 99 ? 0.767 11.021 -5.223 1.00 82.94 99 MET A C 1
ATOM 762 O O . MET A 1 99 ? 0.533 11.140 -4.022 1.00 82.94 99 MET A O 1
ATOM 766 N N . LEU A 1 100 ? -0.076 10.383 -6.046 1.00 79.94 100 LEU A N 1
ATOM 767 C CA . LEU A 1 100 ? -1.303 9.726 -5.576 1.00 79.94 100 LEU A CA 1
ATOM 768 C C . LEU A 1 100 ? -1.010 8.533 -4.657 1.00 79.94 100 LEU A C 1
ATOM 770 O O . LEU A 1 100 ? -1.664 8.395 -3.626 1.00 79.94 100 LEU A O 1
ATOM 774 N N . GLY A 1 101 ? -0.019 7.700 -4.990 1.00 76.56 101 GLY A N 1
ATOM 775 C CA . GLY A 1 101 ? 0.409 6.594 -4.129 1.00 76.56 101 GLY A CA 1
ATOM 776 C C . GLY A 1 101 ? 0.904 7.088 -2.767 1.00 76.56 101 GLY A C 1
ATOM 777 O O . GLY A 1 101 ? 0.479 6.585 -1.728 1.00 76.56 101 GLY A O 1
ATOM 778 N N . VAL A 1 102 ? 1.724 8.142 -2.763 1.00 81.00 102 VAL A N 1
ATOM 779 C CA . VAL A 1 102 ? 2.193 8.822 -1.547 1.00 81.00 102 VAL A CA 1
ATOM 780 C C . VAL A 1 102 ? 1.009 9.358 -0.738 1.00 81.00 102 VAL A C 1
ATOM 782 O O . VAL A 1 102 ? 0.908 9.064 0.452 1.00 81.00 102 VAL A O 1
ATOM 785 N N . ALA A 1 103 ? 0.069 10.067 -1.368 1.00 83.19 103 ALA A N 1
ATOM 786 C CA . ALA A 1 103 ? -1.138 10.556 -0.700 1.00 83.19 103 ALA A CA 1
ATOM 787 C C . ALA A 1 103 ? -1.981 9.415 -0.103 1.00 83.19 103 ALA A C 1
ATOM 789 O O . ALA A 1 103 ? -2.499 9.559 1.002 1.00 83.19 103 ALA A O 1
ATOM 790 N N . GLY A 1 104 ? -2.072 8.269 -0.784 1.00 80.12 104 GLY A N 1
ATOM 791 C CA . GLY A 1 104 ? -2.752 7.075 -0.282 1.00 80.12 104 GLY A CA 1
ATOM 792 C C . GLY A 1 104 ? -2.087 6.475 0.959 1.00 80.12 104 GLY A C 1
ATOM 793 O O . GLY A 1 104 ? -2.773 6.179 1.932 1.00 80.12 104 GLY A O 1
ATOM 794 N N . VAL A 1 105 ? -0.757 6.343 0.971 1.00 76.88 105 VAL A N 1
ATOM 795 C CA . VAL A 1 105 ? -0.010 5.803 2.126 1.00 76.88 105 VAL A CA 1
ATOM 796 C C . VAL A 1 105 ? -0.061 6.760 3.323 1.00 76.88 105 VAL A C 1
ATOM 798 O O . VAL A 1 105 ? -0.320 6.337 4.456 1.00 76.88 105 VAL A O 1
ATOM 801 N N . PHE A 1 106 ? 0.128 8.062 3.091 1.00 80.12 106 PHE A 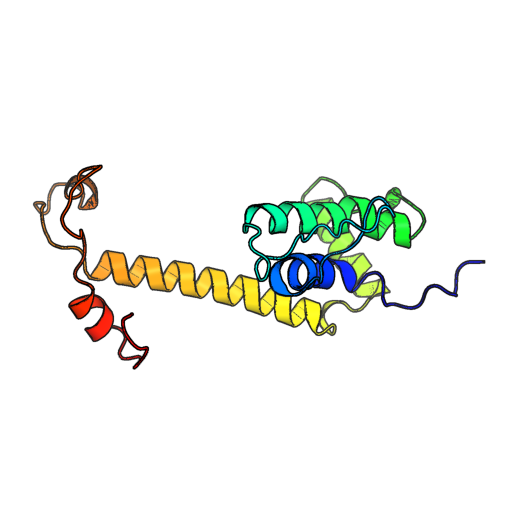N 1
ATOM 802 C CA . PHE A 1 106 ? 0.015 9.067 4.152 1.00 80.12 106 PHE A CA 1
ATOM 803 C C . PHE A 1 106 ? -1.423 9.192 4.667 1.00 80.12 106 PHE A C 1
ATOM 805 O O . PHE A 1 106 ? -1.636 9.209 5.875 1.00 80.12 106 PHE A O 1
ATOM 812 N N . GLY A 1 107 ? -2.418 9.210 3.779 1.00 82.62 107 GLY A N 1
ATOM 813 C CA . GLY A 1 107 ? -3.831 9.243 4.157 1.00 82.62 107 GLY A CA 1
ATOM 814 C C . GLY A 1 107 ? -4.259 7.987 4.915 1.00 82.62 107 GLY A C 1
ATOM 815 O O . GLY A 1 107 ? -4.897 8.089 5.956 1.00 82.62 107 GLY A O 1
ATOM 816 N N . GLY A 1 108 ? -3.857 6.803 4.450 1.00 80.44 108 GLY A N 1
ATOM 817 C CA . GLY A 1 108 ? -4.162 5.531 5.106 1.00 80.44 108 GLY A CA 1
ATOM 818 C C . GLY A 1 108 ? -3.570 5.432 6.511 1.00 80.44 108 GLY A C 1
ATOM 819 O O . GLY A 1 108 ? -4.275 5.059 7.447 1.00 80.44 108 GLY A O 1
ATOM 820 N N . SER A 1 109 ? -2.306 5.826 6.691 1.00 78.25 109 SER A N 1
ATOM 821 C CA . SER A 1 109 ? -1.680 5.852 8.022 1.00 78.25 109 SER A CA 1
ATOM 822 C C . SER A 1 109 ? -2.307 6.907 8.942 1.00 78.25 109 SER A C 1
ATOM 824 O O . SER A 1 109 ? -2.561 6.613 10.111 1.00 78.25 109 SER A O 1
ATOM 826 N N . LEU A 1 110 ? -2.644 8.089 8.412 1.00 83.12 110 LEU A N 1
ATOM 827 C CA . LEU A 1 110 ? -3.360 9.132 9.148 1.00 83.12 110 LEU A CA 1
ATOM 828 C C . LEU A 1 110 ? -4.741 8.656 9.613 1.00 83.12 110 LEU A C 1
ATOM 830 O O . LEU A 1 110 ? -5.060 8.783 10.792 1.00 83.12 110 LEU A O 1
ATOM 834 N N . PHE A 1 111 ? -5.554 8.086 8.720 1.00 81.56 111 PHE A N 1
ATOM 835 C CA . PHE A 1 111 ? -6.887 7.594 9.069 1.00 81.56 111 PHE A CA 1
ATOM 836 C C . PHE A 1 111 ? -6.835 6.371 9.980 1.00 81.56 111 PHE A C 1
ATOM 838 O O . PHE A 1 111 ? -7.659 6.271 10.884 1.00 81.56 111 PHE A O 1
ATOM 845 N N . SER A 1 112 ? -5.850 5.485 9.819 1.00 82.94 112 SER A N 1
ATOM 846 C CA . SER A 1 112 ? -5.632 4.375 10.751 1.00 82.94 112 SER A CA 1
ATOM 847 C C . SER A 1 112 ? -5.332 4.887 12.161 1.00 82.94 112 SER A C 1
ATOM 849 O O . SER A 1 112 ? -5.905 4.385 13.128 1.00 82.94 112 SER A O 1
ATOM 851 N N . ALA A 1 113 ? -4.466 5.896 12.288 1.00 81.38 113 ALA A N 1
ATOM 852 C CA . ALA A 1 113 ? -4.140 6.500 13.576 1.00 81.38 113 ALA A CA 1
ATOM 853 C C . ALA A 1 113 ? -5.330 7.271 14.168 1.00 81.38 113 ALA A C 1
ATOM 855 O O . ALA A 1 113 ? -5.609 7.145 15.357 1.00 81.38 113 ALA A O 1
ATOM 856 N N . MET A 1 114 ? -6.052 8.033 13.340 1.00 88.31 114 MET A N 1
ATOM 857 C CA . MET A 1 114 ? -7.239 8.789 13.747 1.00 88.31 114 MET A CA 1
ATOM 858 C C . MET A 1 114 ? -8.371 7.866 14.206 1.00 88.31 114 MET A C 1
ATOM 860 O O . MET A 1 114 ? -8.994 8.113 15.231 1.00 88.31 114 MET A O 1
ATOM 864 N N . HIS A 1 115 ? -8.638 6.787 13.474 1.00 84.94 115 HIS A N 1
ATOM 865 C CA . HIS A 1 115 ? -9.661 5.824 13.863 1.00 84.94 115 HIS A CA 1
ATOM 866 C C . HIS A 1 115 ? -9.290 5.141 15.184 1.00 84.94 115 HIS A C 1
ATOM 868 O O . HIS A 1 115 ? -10.095 5.133 16.114 1.00 84.94 115 HIS A O 1
ATOM 874 N N . GLY A 1 116 ? -8.047 4.659 15.308 1.00 87.19 116 GLY A N 1
ATOM 875 C CA . GLY A 1 116 ? -7.561 4.054 16.548 1.00 87.19 116 GLY A CA 1
ATOM 876 C C . GLY A 1 116 ? -7.645 5.003 17.747 1.00 87.19 116 GLY A C 1
ATOM 877 O O . GLY A 1 116 ? -8.069 4.591 18.827 1.00 87.19 116 GLY A O 1
ATOM 878 N N . SER A 1 117 ? -7.304 6.283 17.567 1.00 88.94 117 SER A N 1
ATOM 879 C CA . SER A 1 117 ? -7.362 7.270 18.650 1.00 88.94 117 SER A CA 1
ATOM 880 C C . SER A 1 117 ? -8.794 7.644 19.047 1.00 88.94 117 SER A C 1
ATOM 882 O O . SER A 1 117 ? -9.071 7.790 20.239 1.00 88.94 117 SER A O 1
ATOM 884 N N . LEU A 1 118 ? -9.727 7.742 18.095 1.00 88.19 118 LEU A N 1
ATOM 885 C CA . LEU A 1 118 ? -11.140 8.018 18.383 1.00 88.19 118 LEU A CA 1
ATOM 886 C C . LEU A 1 118 ? -11.826 6.857 19.103 1.00 88.19 118 LEU A C 1
ATOM 888 O O . LEU A 1 118 ? -12.545 7.081 20.077 1.00 88.19 118 LEU A O 1
ATOM 892 N N . VAL A 1 119 ? -11.572 5.622 18.667 1.00 88.12 119 VAL A N 1
ATOM 893 C CA . VAL A 1 119 ? -12.106 4.430 19.339 1.00 88.12 119 VAL A CA 1
ATOM 894 C C . VAL A 1 119 ? -11.543 4.343 20.758 1.00 88.12 119 VAL A C 1
ATOM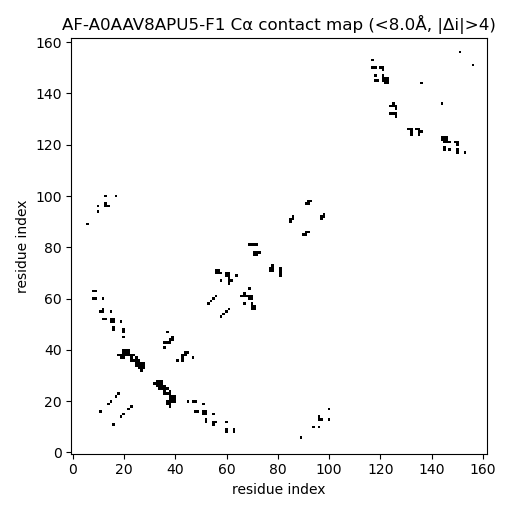 896 O O . VAL A 1 119 ? -12.304 4.248 21.714 1.00 88.12 119 VAL A O 1
ATOM 899 N N . THR A 1 120 ? -10.224 4.491 20.922 1.00 87.94 120 THR A N 1
ATOM 900 C CA . THR A 1 120 ? -9.578 4.391 22.244 1.00 87.94 120 THR A CA 1
ATOM 901 C C . THR A 1 120 ? -10.032 5.492 23.210 1.00 87.94 120 THR A C 1
ATOM 903 O O . THR A 1 120 ? -10.184 5.241 24.401 1.00 87.94 120 THR A O 1
ATOM 906 N N . SER A 1 121 ? -10.275 6.711 22.720 1.00 88.19 121 SER A N 1
ATOM 907 C CA . SER A 1 121 ? -10.714 7.840 23.560 1.00 88.19 121 SER A CA 1
ATOM 908 C C . SER A 1 121 ? -12.194 7.803 23.951 1.00 88.19 121 SER A C 1
ATOM 910 O O . SER A 1 121 ? -12.599 8.556 24.835 1.00 88.19 121 SER A O 1
ATOM 912 N N . SER A 1 122 ? -12.995 6.935 23.327 1.00 90.38 122 SER A N 1
ATOM 913 C CA . SER A 1 122 ? -14.435 6.805 23.579 1.00 90.38 122 SER A CA 1
ATOM 914 C C . SER A 1 122 ? -14.838 5.441 24.153 1.00 90.38 122 SER A C 1
ATOM 916 O O . SER A 1 122 ? -16.030 5.134 24.195 1.00 90.38 122 SER A O 1
ATOM 918 N N . LEU A 1 123 ? -13.871 4.638 24.615 1.00 91.00 123 LEU A N 1
ATOM 919 C CA . LEU A 1 123 ? -14.123 3.356 25.279 1.00 91.00 123 LEU A CA 1
ATOM 920 C C . LEU A 1 123 ? -15.040 3.521 26.496 1.00 91.00 123 LEU A C 1
ATOM 922 O O . LEU A 1 123 ? -14.855 4.419 27.325 1.00 91.00 123 LEU A O 1
ATOM 926 N N . ILE A 1 124 ? -16.014 2.620 26.615 1.00 89.31 124 ILE A N 1
ATOM 927 C CA . ILE A 1 124 ? -16.871 2.531 27.796 1.00 89.31 124 ILE A CA 1
ATOM 928 C C . ILE A 1 124 ? -16.050 1.884 28.916 1.00 89.31 124 ILE A C 1
ATOM 930 O O . ILE A 1 124 ? -15.365 0.881 28.715 1.00 89.31 124 ILE A O 1
ATOM 934 N N . ARG A 1 125 ? -16.050 2.502 30.101 1.00 87.56 125 ARG A N 1
ATOM 935 C CA . ARG A 1 125 ? -15.226 2.041 31.221 1.00 87.56 125 ARG A CA 1
ATOM 936 C C . ARG A 1 125 ? -15.866 0.835 31.906 1.00 87.56 125 ARG A C 1
ATOM 938 O O . ARG A 1 125 ? -16.676 1.008 32.810 1.00 87.56 125 ARG A O 1
ATOM 945 N N . GLU A 1 126 ? -15.405 -0.350 31.528 1.00 84.69 126 GLU A N 1
ATOM 946 C CA . GLU A 1 126 ? -15.820 -1.638 32.109 1.00 84.69 126 GLU A CA 1
ATOM 947 C C . GLU A 1 126 ? -14.823 -2.198 33.140 1.00 84.69 126 GLU A C 1
ATOM 949 O O . GLU A 1 126 ? -15.093 -3.198 33.801 1.00 84.69 126 GLU A O 1
ATOM 954 N N . THR A 1 127 ? -13.668 -1.545 33.303 1.00 89.62 127 THR A N 1
ATOM 955 C CA . THR A 1 127 ? -12.582 -1.996 34.180 1.00 89.62 127 THR A CA 1
ATOM 956 C C . THR A 1 127 ? -12.199 -0.974 35.259 1.00 89.62 127 THR A C 1
ATOM 958 O O . THR A 1 127 ? -12.562 0.211 35.233 1.00 89.62 127 THR A O 1
ATOM 961 N N . THR A 1 128 ? -11.457 -1.453 36.251 1.00 88.44 128 THR A N 1
ATOM 962 C CA . THR A 1 128 ? -10.790 -0.690 37.309 1.00 88.44 128 THR A CA 1
ATOM 963 C C . THR A 1 128 ? -9.435 -0.140 36.842 1.00 88.44 128 THR A C 1
ATOM 965 O O . THR A 1 128 ? -8.895 -0.544 35.818 1.00 88.44 128 THR A O 1
ATOM 968 N N . GLU A 1 129 ? -8.857 0.803 37.589 1.00 89.06 129 GLU A N 1
ATOM 969 C CA . GLU A 1 129 ? -7.595 1.471 37.212 1.00 89.06 129 GLU A CA 1
ATOM 970 C C . GLU A 1 129 ? -6.361 0.548 37.253 1.00 89.06 129 GLU A C 1
ATOM 972 O O . GLU A 1 129 ? -5.333 0.868 36.663 1.00 89.06 129 GLU A O 1
ATOM 977 N N . ASN A 1 130 ? -6.452 -0.591 37.950 1.00 92.31 130 ASN A N 1
ATOM 978 C CA . ASN A 1 130 ? -5.336 -1.521 38.153 1.00 92.31 130 ASN A CA 1
ATOM 979 C C . ASN A 1 130 ? -5.294 -2.664 37.126 1.00 92.31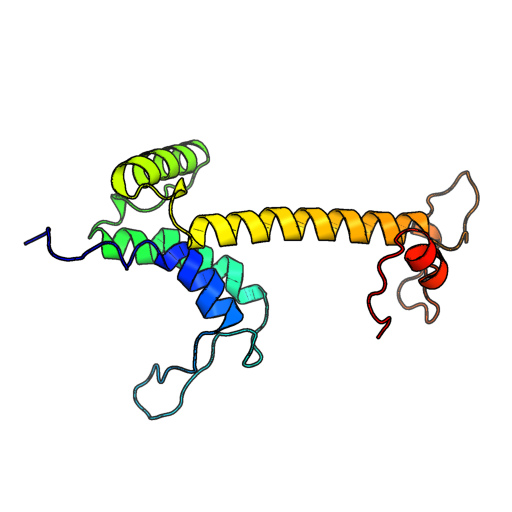 130 ASN A C 1
ATOM 981 O O . ASN A 1 130 ? -4.429 -3.536 37.219 1.00 92.31 130 ASN A O 1
ATOM 985 N N . GLU A 1 131 ? -6.217 -2.686 36.168 1.00 91.19 131 GLU A N 1
ATOM 986 C CA . GLU A 1 131 ? -6.299 -3.706 35.125 1.00 91.19 131 GLU A CA 1
ATOM 987 C C . GLU A 1 131 ? -6.345 -3.059 33.731 1.00 91.19 131 GLU A C 1
ATOM 989 O O . GLU A 1 131 ? -6.623 -1.869 33.581 1.00 91.19 131 GLU A O 1
ATOM 994 N N . SER A 1 132 ? -6.008 -3.823 32.689 1.00 91.69 132 SER A N 1
ATOM 995 C CA . SER A 1 132 ? -5.992 -3.288 31.326 1.00 91.69 132 SER A CA 1
ATOM 996 C C . SER A 1 132 ? -7.412 -3.016 30.836 1.00 91.69 132 SER A C 1
ATOM 998 O O . SER A 1 132 ? -8.275 -3.880 30.945 1.00 91.69 132 SER A O 1
ATOM 1000 N N . ALA A 1 133 ? -7.627 -1.869 30.187 1.00 87.62 133 ALA A N 1
ATOM 1001 C CA . ALA A 1 133 ? -8.895 -1.549 29.525 1.00 87.62 133 ALA A CA 1
ATOM 1002 C C . ALA A 1 133 ? -9.300 -2.583 28.451 1.00 87.62 133 ALA A C 1
ATOM 1004 O O . ALA A 1 133 ? -10.478 -2.704 28.129 1.00 87.62 133 ALA A O 1
ATOM 1005 N N . ASN A 1 134 ? -8.344 -3.362 27.929 1.00 89.75 134 ASN A N 1
ATOM 1006 C CA . ASN A 1 134 ? -8.615 -4.421 26.957 1.00 89.75 134 ASN A CA 1
ATOM 1007 C C . ASN A 1 134 ? -9.420 -5.585 27.557 1.00 89.75 134 ASN A C 1
ATOM 1009 O O . ASN A 1 134 ? -10.176 -6.222 26.830 1.00 89.75 134 ASN A O 1
ATOM 1013 N N . GLU A 1 135 ? -9.295 -5.842 28.865 1.00 89.88 135 GLU A N 1
ATOM 1014 C CA . GLU A 1 135 ? -10.062 -6.889 29.566 1.00 89.88 135 GLU A CA 1
ATOM 1015 C C . GLU A 1 135 ? -11.552 -6.531 29.698 1.00 89.88 135 GLU A C 1
ATOM 1017 O O . GLU A 1 135 ? -12.383 -7.390 29.994 1.00 89.88 135 GLU A O 1
ATOM 1022 N N . GLY A 1 136 ? -11.907 -5.265 29.449 1.00 86.94 136 GLY A N 1
ATOM 1023 C CA . GLY A 1 136 ? -13.294 -4.810 29.387 1.00 86.94 136 GLY A CA 1
ATOM 1024 C C . GLY A 1 136 ? -14.049 -5.322 28.156 1.00 86.94 136 GLY A C 1
ATOM 1025 O O . GLY A 1 136 ? -15.274 -5.395 28.186 1.00 86.94 136 GLY A O 1
ATOM 1026 N N . TYR A 1 137 ? -13.343 -5.715 27.089 1.00 91.62 137 TYR A N 1
ATOM 1027 C CA . TYR A 1 137 ? -13.950 -6.288 25.888 1.00 91.62 137 TYR A CA 1
ATOM 1028 C C . TYR A 1 137 ? -14.064 -7.812 25.986 1.00 91.62 137 TYR A C 1
ATOM 1030 O O . TYR A 1 137 ? -13.083 -8.509 26.255 1.00 91.62 137 TYR A O 1
ATOM 1038 N N . ARG A 1 138 ? -15.244 -8.355 25.667 1.00 89.19 138 ARG A N 1
ATOM 1039 C CA . ARG A 1 138 ? -15.456 -9.802 25.530 1.00 89.19 138 ARG A CA 1
ATOM 1040 C C . ARG A 1 138 ? -15.678 -10.175 24.072 1.00 89.19 138 ARG A C 1
ATOM 1042 O O . ARG A 1 138 ? -16.529 -9.617 23.386 1.00 89.19 138 ARG A O 1
ATOM 1049 N N . PHE A 1 139 ? -14.944 -11.183 23.607 1.00 90.44 139 PHE A N 1
ATOM 1050 C CA . PHE A 1 139 ? -15.115 -11.705 22.255 1.00 90.44 139 PHE A CA 1
ATOM 1051 C C . PHE A 1 139 ? -16.544 -12.232 22.052 1.00 90.44 139 PHE A C 1
ATOM 1053 O O . PHE A 1 139 ? -16.987 -13.121 22.779 1.00 90.44 139 PHE A O 1
ATOM 1060 N N . GLY A 1 140 ? -17.248 -11.686 21.057 1.00 90.12 140 GLY A N 1
ATOM 1061 C CA . GLY A 1 140 ? -18.634 -12.047 20.744 1.00 90.12 140 GLY A CA 1
ATOM 1062 C C . GLY A 1 140 ? -19.704 -11.312 21.559 1.00 90.12 140 GLY A C 1
ATOM 1063 O O . GLY A 1 140 ? -20.848 -11.753 21.555 1.00 90.12 140 GLY A O 1
ATOM 1064 N N . GLN A 1 141 ? -19.359 -10.227 22.261 1.00 89.12 141 GLN A N 1
ATOM 1065 C CA . GLN A 1 141 ? -20.358 -9.369 22.907 1.00 89.12 141 GLN A CA 1
ATOM 1066 C C . GLN A 1 141 ? -21.291 -8.701 21.882 1.00 89.12 141 GLN A C 1
ATOM 1068 O O . GLN A 1 141 ? -20.861 -8.360 20.781 1.00 89.12 141 GLN A O 1
ATOM 1073 N N . GLU A 1 142 ? -22.560 -8.513 22.254 1.00 87.38 142 GLU A N 1
ATOM 1074 C CA . GLU A 1 142 ? -23.570 -7.867 21.399 1.00 87.38 142 GLU A CA 1
ATOM 1075 C C . GLU A 1 142 ? -23.528 -6.332 21.488 1.00 87.38 142 GLU A C 1
ATOM 1077 O O . GLU A 1 142 ? -23.942 -5.650 20.555 1.00 87.38 142 GLU A O 1
ATOM 1082 N N . GLU A 1 143 ? -23.023 -5.786 22.598 1.00 88.12 143 GLU A N 1
ATOM 1083 C CA . GLU A 1 143 ? -22.962 -4.343 22.842 1.00 88.12 143 GLU A CA 1
ATOM 1084 C C . GLU A 1 143 ? -21.657 -3.718 22.321 1.00 88.12 143 GLU A C 1
ATOM 1086 O O . GLU A 1 143 ? -20.569 -4.301 22.413 1.00 88.12 143 GLU A O 1
ATOM 1091 N N . GLU A 1 144 ? -21.763 -2.493 21.802 1.00 87.19 144 GLU A N 1
ATOM 1092 C CA . GLU A 1 144 ? -20.628 -1.706 21.313 1.00 87.19 144 GLU A CA 1
ATOM 1093 C C . GLU A 1 144 ? -19.654 -1.362 22.451 1.00 87.19 144 GLU A C 1
ATOM 1095 O O . GLU A 1 144 ? -20.053 -0.917 23.524 1.00 87.19 144 GLU A O 1
ATOM 1100 N N . THR A 1 145 ? -18.350 -1.528 22.216 1.00 89.12 145 THR A N 1
ATOM 1101 C CA . THR A 1 145 ? -17.302 -1.308 23.238 1.00 89.12 145 THR A CA 1
ATOM 1102 C C . THR A 1 145 ? -16.959 0.173 23.450 1.00 89.12 145 THR A C 1
ATOM 1104 O O . THR A 1 145 ? -16.297 0.542 24.422 1.00 89.12 145 THR A O 1
ATOM 1107 N N . TYR A 1 146 ? -17.379 1.044 22.533 1.00 89.81 146 TYR A N 1
ATOM 1108 C CA . TYR A 1 146 ? -17.085 2.473 22.564 1.00 89.81 146 TYR A CA 1
ATOM 1109 C C . TYR A 1 146 ? -18.319 3.298 22.202 1.00 89.81 146 TYR A C 1
ATOM 1111 O O . TYR A 1 146 ? -19.235 2.844 21.517 1.00 89.81 146 TYR A O 1
ATOM 1119 N N . ASN A 1 147 ? -18.343 4.548 22.653 1.00 89.81 147 ASN A N 1
ATOM 1120 C CA . ASN A 1 147 ? -19.439 5.464 22.383 1.00 89.81 147 ASN A CA 1
ATOM 1121 C C . ASN A 1 147 ? -19.179 6.267 21.098 1.00 89.81 147 ASN A C 1
ATOM 1123 O O . ASN A 1 147 ? -18.464 7.273 21.106 1.00 89.81 147 ASN A O 1
ATOM 1127 N N . ILE A 1 148 ? -19.825 5.864 20.001 1.00 85.19 148 ILE A N 1
ATOM 1128 C CA . ILE A 1 148 ? -19.720 6.549 18.703 1.00 85.19 148 ILE A CA 1
ATOM 1129 C C . ILE A 1 148 ? -20.181 8.014 18.754 1.00 85.19 148 ILE A C 1
ATOM 1131 O O . ILE A 1 148 ? -19.601 8.863 18.081 1.00 85.19 148 ILE A O 1
ATOM 1135 N N . VAL A 1 149 ? -21.178 8.342 19.582 1.00 88.25 149 VAL A N 1
ATOM 1136 C CA . VAL A 1 149 ? -21.681 9.718 19.729 1.00 88.25 149 VAL A CA 1
ATOM 1137 C C . VAL A 1 149 ? -20.637 10.590 20.428 1.00 88.25 149 VAL A C 1
ATOM 1139 O O . VAL A 1 149 ? -20.417 11.731 20.025 1.00 88.25 149 VAL A O 1
ATOM 1142 N N . ALA A 1 150 ? -19.940 10.044 21.428 1.00 84.81 150 ALA A N 1
ATOM 1143 C CA . ALA A 1 150 ? -18.827 10.727 22.081 1.00 84.81 150 ALA A CA 1
ATOM 1144 C C . ALA A 1 150 ? -17.636 10.908 21.124 1.00 84.81 150 ALA A C 1
ATOM 1146 O O . ALA A 1 150 ? -17.091 12.007 21.039 1.00 84.81 150 ALA A O 1
ATOM 1147 N N . ALA A 1 151 ? -17.283 9.876 20.349 1.00 82.44 151 ALA A N 1
ATOM 1148 C CA . ALA A 1 151 ? -16.240 9.966 19.323 1.00 82.44 151 ALA A CA 1
ATOM 1149 C C . ALA A 1 151 ? -16.561 11.036 18.262 1.00 82.44 151 ALA A C 1
ATOM 1151 O O . ALA A 1 151 ? -15.691 11.822 17.882 1.00 82.44 151 ALA A O 1
ATOM 1152 N N . HIS A 1 152 ? -17.821 11.116 17.827 1.00 83.75 152 HIS A N 1
ATOM 1153 C CA . HIS A 1 152 ? -18.292 12.140 16.893 1.00 83.75 152 HIS A CA 1
ATOM 1154 C C . HIS A 1 152 ? -18.278 13.547 17.512 1.00 83.75 152 HIS A C 1
ATOM 1156 O O . HIS A 1 152 ? -17.952 14.520 16.839 1.00 83.75 152 HIS A O 1
ATOM 1162 N N . GLY A 1 153 ? -18.557 13.667 18.813 1.00 81.19 153 GLY A N 1
ATOM 1163 C CA . GLY A 1 153 ? -18.417 14.931 19.541 1.00 81.19 153 GLY A CA 1
ATOM 1164 C C . GLY A 1 153 ? -16.970 15.441 19.624 1.00 81.19 153 GLY A C 1
ATOM 1165 O O . GLY A 1 153 ? -16.758 16.652 19.666 1.00 81.19 153 GLY A O 1
ATOM 1166 N N . ILE A 1 154 ? -15.979 14.539 19.618 1.00 81.62 154 ILE A N 1
ATOM 1167 C CA . ILE A 1 154 ? -14.541 14.872 19.650 1.00 81.62 154 ILE A CA 1
ATOM 1168 C C . ILE A 1 154 ? -14.040 15.333 18.276 1.00 81.62 154 ILE A C 1
ATOM 1170 O O . ILE A 1 154 ? -13.219 16.248 18.196 1.00 81.62 154 ILE A O 1
ATOM 1174 N N . LEU A 1 155 ? -14.531 14.719 17.197 1.00 75.38 155 LEU A N 1
ATOM 1175 C CA . LEU A 1 155 ? -14.192 15.088 15.826 1.00 75.38 155 LEU A CA 1
ATOM 1176 C C . LEU A 1 155 ? -15.418 15.707 15.13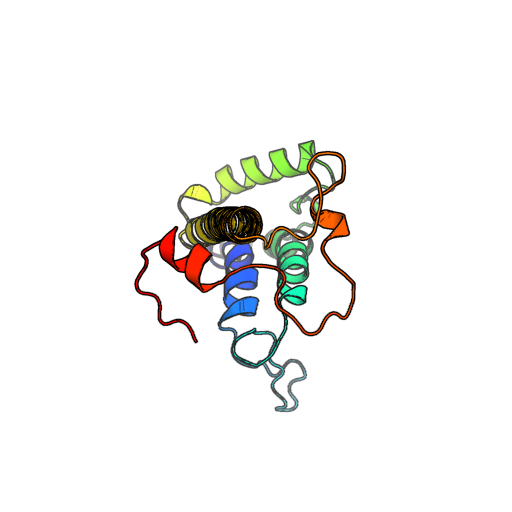1 1.00 75.38 155 LEU A C 1
ATOM 1178 O O . LEU A 1 155 ? -16.147 14.980 14.454 1.00 75.38 155 LEU A O 1
ATOM 1182 N N . PRO A 1 156 ? -15.643 17.035 15.247 1.00 60.16 156 PRO A N 1
ATOM 1183 C CA . PRO A 1 156 ? -16.808 17.720 14.689 1.00 60.16 156 PRO A CA 1
ATOM 1184 C C . PRO A 1 156 ? -16.648 17.914 13.177 1.00 60.16 156 PRO A C 1
ATOM 1186 O O . PRO A 1 156 ? -16.521 19.026 12.662 1.00 60.16 156 PRO A O 1
ATOM 1189 N N . ILE A 1 157 ? -16.616 16.808 12.447 1.00 62.22 157 ILE A N 1
ATOM 1190 C CA . ILE A 1 157 ? -16.750 16.785 11.001 1.00 62.22 157 ILE A CA 1
ATOM 1191 C C . ILE A 1 157 ? -18.182 16.324 10.747 1.00 62.22 157 ILE A C 1
ATOM 1193 O O . ILE A 1 157 ? -18.546 15.219 11.138 1.00 62.22 157 ILE A O 1
ATOM 1197 N N . ASN A 1 158 ? -18.992 17.167 10.098 1.00 51.44 158 ASN A N 1
ATOM 1198 C CA . ASN A 1 158 ? -20.346 16.829 9.639 1.00 51.44 158 ASN A CA 1
ATOM 1199 C C . ASN A 1 158 ? -20.288 15.797 8.493 1.00 51.44 158 ASN A C 1
ATOM 1201 O O . ASN A 1 158 ? -20.732 16.068 7.378 1.00 51.44 158 ASN A O 1
ATOM 1205 N N . LEU A 1 159 ? -19.686 14.632 8.730 1.00 53.88 159 LEU A N 1
ATOM 1206 C CA . LEU A 1 159 ? -19.914 13.463 7.897 1.00 53.88 159 LEU A CA 1
ATOM 1207 C C . LEU A 1 159 ? -21.229 12.825 8.360 1.00 53.88 159 LEU A C 1
ATOM 1209 O O . LEU A 1 159 ? -21.409 12.664 9.570 1.00 53.88 159 LEU A O 1
ATOM 1213 N N . PRO A 1 160 ? -22.145 12.471 7.441 1.00 39.94 160 PRO A N 1
ATOM 1214 C CA . PRO A 1 160 ? -23.324 11.705 7.802 1.00 39.94 160 PRO A CA 1
ATOM 1215 C C . PRO A 1 160 ? -22.863 10.407 8.466 1.00 39.94 160 PRO A C 1
ATOM 1217 O O . PRO A 1 160 ? -22.132 9.609 7.882 1.00 39.94 160 PRO A O 1
ATOM 1220 N N . ILE A 1 161 ? -23.258 10.251 9.723 1.00 50.62 161 ILE A N 1
ATOM 1221 C CA . ILE A 1 161 ? -23.301 8.963 10.406 1.00 50.62 161 ILE A CA 1
ATOM 1222 C C . ILE A 1 161 ? -24.255 8.109 9.557 1.00 50.62 161 ILE A C 1
ATOM 1224 O O . ILE A 1 161 ? -25.331 8.610 9.232 1.00 50.62 161 ILE A O 1
ATOM 1228 N N . CYS A 1 162 ? -23.803 6.932 9.110 1.00 41.88 162 CYS A N 1
ATOM 1229 C CA . CYS A 1 162 ? -24.515 6.040 8.183 1.00 41.88 162 CYS A CA 1
ATOM 1230 C C . CYS A 1 162 ? -26.034 5.978 8.395 1.00 41.88 162 CYS A C 1
ATOM 1232 O O . CYS A 1 162 ? -26.459 5.858 9.566 1.00 41.88 162 CYS A O 1
#

Solvent-accessible surface area (backbone atoms only — not comparable to full-atom values): 9621 Å² total; per-residue (Å²): 144,87,88,82,81,75,81,65,75,66,56,36,37,46,38,42,29,50,34,37,38,50,66,41,70,57,43,48,83,82,75,77,81,61,57,53,62,69,5,43,77,74,74,39,66,78,78,52,40,66,52,40,42,50,44,25,44,64,45,49,44,8,60,76,72,72,36,74,85,75,21,58,46,97,45,75,71,35,42,53,50,42,54,54,52,47,38,72,79,63,47,43,86,77,34,68,50,49,51,50,49,50,50,49,55,54,48,50,52,50,49,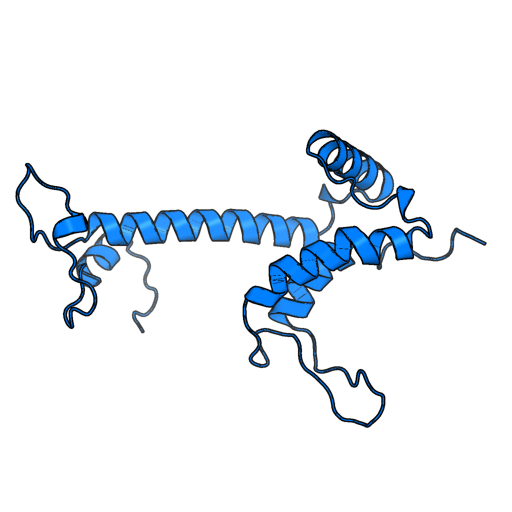53,52,50,51,53,51,38,50,66,76,21,49,61,87,69,56,59,94,92,53,61,70,70,75,48,61,60,93,87,59,91,70,79,66,43,41,64,69,58,33,44,68,74,49,84,62,94,63,84,77,130